Protein AF-A0A2S6TME6-F1 (afdb_monomer_lite)

Structure (mmCIF, N/CA/C/O backbone):
data_AF-A0A2S6TME6-F1
#
_entry.id   AF-A0A2S6TME6-F1
#
loop_
_atom_site.group_PDB
_atom_site.id
_atom_site.type_symbol
_atom_site.label_atom_id
_atom_site.label_alt_id
_atom_site.label_comp_id
_atom_site.label_asym_id
_atom_site.label_entity_id
_atom_site.label_seq_id
_atom_site.pdbx_PDB_ins_code
_atom_site.Cartn_x
_atom_site.Cartn_y
_atom_site.Cartn_z
_atom_site.occupancy
_atom_site.B_iso_or_equiv
_atom_site.auth_seq_id
_atom_site.auth_comp_id
_atom_site.auth_asym_id
_atom_site.auth_atom_id
_atom_site.pdbx_PDB_model_num
ATOM 1 N N . ARG A 1 1 ? 12.414 -5.378 1.119 1.00 63.03 1 ARG A N 1
ATOM 2 C CA . ARG A 1 1 ? 11.181 -4.908 1.813 1.00 63.03 1 ARG A CA 1
ATOM 3 C C . ARG A 1 1 ? 11.259 -4.884 3.344 1.00 63.03 1 ARG A C 1
ATOM 5 O O . ARG A 1 1 ? 10.729 -3.948 3.922 1.00 63.03 1 ARG A O 1
ATOM 12 N N . ARG A 1 2 ? 11.903 -5.856 4.016 1.00 73.50 2 ARG A N 1
ATOM 13 C CA . ARG A 1 2 ? 11.937 -5.958 5.499 1.00 73.50 2 ARG A CA 1
ATOM 14 C C . ARG A 1 2 ? 12.411 -4.693 6.234 1.00 73.50 2 ARG A C 1
ATOM 16 O O . ARG A 1 2 ? 11.950 -4.432 7.332 1.00 73.50 2 ARG A O 1
ATOM 23 N N . PHE A 1 3 ? 13.279 -3.907 5.602 1.00 81.25 3 PHE A N 1
ATOM 24 C CA . PHE A 1 3 ? 13.822 -2.664 6.160 1.00 81.25 3 PHE A CA 1
ATOM 25 C C . PHE A 1 3 ? 13.032 -1.397 5.787 1.00 81.25 3 PHE A C 1
ATOM 27 O O . PHE A 1 3 ? 13.463 -0.300 6.110 1.00 81.25 3 PHE A O 1
ATOM 34 N N . GLY A 1 4 ? 11.900 -1.515 5.081 1.00 82.31 4 GLY A N 1
ATOM 35 C CA . GLY A 1 4 ? 11.078 -0.357 4.703 1.00 82.31 4 GLY A CA 1
ATOM 36 C C . GLY A 1 4 ? 11.576 0.439 3.491 1.00 82.31 4 GLY A C 1
ATOM 37 O O . GLY A 1 4 ? 11.019 1.488 3.196 1.00 82.31 4 GLY A O 1
ATOM 38 N N . PHE A 1 5 ? 12.586 -0.051 2.763 1.00 85.31 5 PHE A N 1
ATOM 39 C CA . PHE A 1 5 ? 13.029 0.593 1.523 1.00 85.31 5 PHE A CA 1
ATOM 40 C C . PHE A 1 5 ? 11.930 0.612 0.461 1.00 85.31 5 PHE A C 1
ATOM 42 O O . PHE A 1 5 ? 11.265 -0.398 0.215 1.00 85.31 5 PHE A O 1
ATOM 49 N N . GLU A 1 6 ? 11.793 1.757 -0.203 1.00 83.88 6 GLU A N 1
ATOM 50 C CA . GLU A 1 6 ? 10.809 1.958 -1.263 1.00 83.88 6 GLU A CA 1
ATOM 51 C C . GLU A 1 6 ? 11.355 1.685 -2.665 1.00 83.88 6 GLU A C 1
ATOM 53 O O . GLU A 1 6 ? 10.576 1.444 -3.582 1.00 83.88 6 GLU A O 1
ATOM 58 N N . GLY A 1 7 ? 12.672 1.660 -2.830 1.00 85.88 7 GLY A N 1
ATOM 59 C CA . GLY A 1 7 ? 13.338 1.404 -4.098 1.00 85.88 7 GLY A CA 1
ATOM 60 C C . 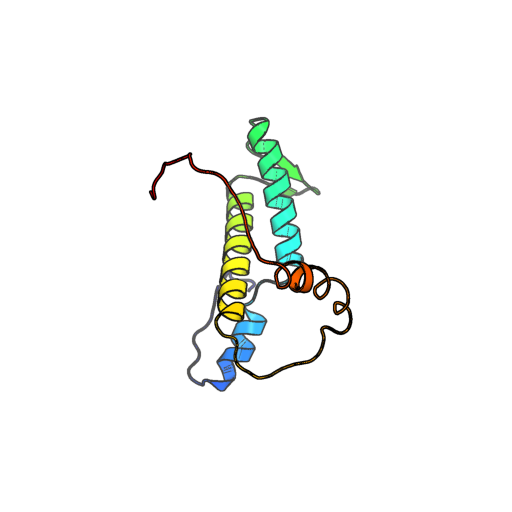GLY A 1 7 ? 14.821 1.132 -3.885 1.00 85.88 7 GLY A C 1
ATOM 61 O O . GLY A 1 7 ? 15.310 1.137 -2.754 1.00 85.88 7 GLY A O 1
ATOM 62 N N . ALA A 1 8 ? 15.523 0.879 -4.979 1.00 86.94 8 ALA A N 1
ATOM 63 C CA . ALA A 1 8 ? 16.973 0.751 -5.013 1.00 86.94 8 ALA A CA 1
ATOM 64 C C . ALA A 1 8 ? 17.510 1.470 -6.258 1.00 86.94 8 ALA A C 1
ATOM 66 O O . ALA A 1 8 ? 16.780 1.687 -7.225 1.00 86.94 8 ALA A O 1
ATOM 67 N N . SER A 1 9 ? 18.775 1.882 -6.213 1.00 88.00 9 SER A N 1
ATOM 68 C CA . SER A 1 9 ? 19.459 2.442 -7.376 1.00 88.00 9 SER A CA 1
ATOM 69 C C . SER A 1 9 ? 19.926 1.321 -8.303 1.00 88.00 9 SER A C 1
ATOM 71 O O . SER A 1 9 ? 20.325 0.243 -7.862 1.00 88.00 9 SER A O 1
ATOM 73 N N . CYS A 1 10 ? 19.882 1.577 -9.606 1.00 87.69 10 CYS A N 1
ATOM 74 C CA . CYS A 1 10 ? 20.313 0.640 -10.636 1.00 87.69 10 CYS A CA 1
ATOM 75 C C . CYS A 1 10 ? 21.154 1.376 -11.682 1.00 87.69 10 CYS A C 1
ATOM 77 O O . CYS A 1 10 ? 20.776 2.451 -12.142 1.00 87.69 10 CYS A O 1
ATOM 79 N N . ILE A 1 11 ? 22.302 0.794 -12.036 1.00 89.88 11 ILE A N 1
ATOM 80 C CA . ILE A 1 11 ? 23.245 1.358 -13.019 1.00 89.88 11 ILE A CA 1
ATOM 81 C C . ILE A 1 11 ? 22.910 0.860 -14.430 1.00 89.88 11 ILE A C 1
ATOM 83 O O . ILE A 1 11 ? 23.058 1.595 -15.401 1.00 89.88 11 ILE A O 1
ATOM 87 N N . HIS A 1 12 ? 22.441 -0.387 -14.542 1.00 89.69 12 HIS A N 1
ATOM 88 C CA . HIS A 1 12 ? 22.151 -1.023 -15.822 1.00 89.69 12 HIS A CA 1
ATOM 89 C C . HIS A 1 12 ? 20.634 -1.130 -16.067 1.00 89.69 12 HIS A C 1
ATOM 91 O O . HIS A 1 12 ? 19.909 -1.590 -15.176 1.00 89.69 12 HIS A O 1
ATOM 97 N N . PRO A 1 13 ? 20.138 -0.768 -17.267 1.00 88.88 13 PRO A N 1
ATOM 98 C CA . PRO A 1 13 ? 18.704 -0.735 -17.567 1.00 88.88 13 PRO A CA 1
ATOM 99 C C . PRO A 1 13 ? 18.021 -2.105 -17.479 1.00 88.88 13 PRO A C 1
ATOM 101 O O . PRO A 1 13 ? 16.839 -2.171 -17.158 1.00 88.88 13 PRO A O 1
ATOM 104 N N . SER A 1 14 ? 18.749 -3.210 -17.679 1.00 89.75 14 SER A N 1
ATOM 105 C CA . SER A 1 14 ? 18.174 -4.564 -17.565 1.00 89.75 14 SER A CA 1
ATOM 106 C C . SER A 1 14 ? 17.701 -4.930 -16.155 1.00 89.75 14 SER A C 1
ATOM 108 O O . SER A 1 14 ? 16.945 -5.882 -15.998 1.00 89.75 14 SER A O 1
ATOM 110 N N . VAL A 1 15 ? 18.150 -4.205 -15.126 1.00 90.44 15 VAL A N 1
ATOM 111 C CA . VAL A 1 15 ? 17.782 -4.471 -13.727 1.00 90.44 15 VAL A CA 1
ATOM 112 C C . VAL A 1 15 ? 16.475 -3.765 -13.356 1.00 90.44 15 VAL A C 1
ATOM 114 O O . VAL A 1 15 ? 15.805 -4.174 -12.412 1.00 90.44 15 VAL A O 1
ATOM 117 N N . VAL A 1 16 ? 16.069 -2.740 -14.114 1.00 89.38 16 VAL A N 1
ATOM 118 C CA . VAL A 1 16 ? 14.875 -1.928 -13.831 1.00 89.38 16 VAL A CA 1
ATOM 119 C C . VAL A 1 16 ? 13.586 -2.766 -13.767 1.00 89.38 16 VAL A C 1
ATOM 121 O O . VAL A 1 16 ? 12.844 -2.591 -12.798 1.00 89.38 16 VAL A O 1
ATOM 124 N N . PRO A 1 17 ? 13.302 -3.696 -14.705 1.00 89.25 17 PRO A N 1
ATOM 125 C CA . PRO A 1 17 ? 12.079 -4.501 -14.650 1.00 89.25 17 PRO A CA 1
ATOM 126 C C . PRO A 1 17 ? 12.022 -5.391 -13.405 1.00 89.25 17 PRO A C 1
ATOM 128 O O . PRO A 1 17 ? 11.025 -5.376 -12.688 1.00 89.25 17 PRO A O 1
ATOM 131 N N . LEU A 1 18 ? 13.131 -6.072 -13.093 1.00 88.88 18 LEU A N 1
ATOM 132 C CA . LEU A 1 18 ? 13.257 -6.934 -11.912 1.00 88.88 18 LEU A CA 1
ATOM 133 C C . LEU A 1 18 ? 13.050 -6.143 -10.616 1.00 88.88 18 LEU A C 1
ATOM 135 O O . LEU A 1 18 ? 12.380 -6.595 -9.689 1.00 88.88 18 LEU A O 1
ATOM 139 N N . LEU A 1 19 ? 13.606 -4.931 -10.555 1.00 89.12 19 LEU A N 1
ATOM 140 C CA . LEU A 1 19 ? 13.472 -4.062 -9.394 1.00 89.12 19 LEU A CA 1
ATOM 141 C C . LEU A 1 19 ? 12.031 -3.579 -9.204 1.00 89.12 19 LEU A C 1
ATOM 143 O O . LEU A 1 19 ? 11.539 -3.535 -8.078 1.00 89.12 19 LEU A O 1
ATOM 147 N N . ASN A 1 20 ? 11.356 -3.211 -10.294 1.00 89.44 20 ASN A N 1
ATOM 148 C CA . ASN A 1 20 ? 9.971 -2.750 -10.257 1.00 89.44 20 ASN A CA 1
ATOM 149 C C . ASN A 1 20 ? 9.022 -3.867 -9.822 1.00 89.44 20 ASN A C 1
ATOM 151 O O . ASN A 1 20 ? 8.123 -3.617 -9.020 1.00 89.44 20 ASN A O 1
ATOM 155 N N . GLU A 1 21 ? 9.241 -5.089 -10.299 1.00 87.69 21 GLU A N 1
ATOM 156 C CA . GLU A 1 21 ? 8.458 -6.262 -9.916 1.00 87.69 21 GLU A CA 1
ATOM 157 C C . GLU A 1 21 ? 8.619 -6.556 -8.414 1.00 87.69 21 GLU A C 1
ATOM 159 O O . GLU A 1 21 ? 7.641 -6.581 -7.660 1.00 87.69 21 GLU A O 1
ATOM 164 N N . GLU A 1 22 ? 9.864 -6.610 -7.931 1.00 87.75 22 GLU A N 1
ATOM 165 C CA . GLU A 1 22 ? 10.167 -6.938 -6.535 1.00 87.75 22 GLU A CA 1
ATOM 166 C C . GLU A 1 22 ? 9.901 -5.784 -5.549 1.00 87.75 22 GLU A C 1
ATOM 168 O O . GLU A 1 22 ? 9.742 -6.018 -4.348 1.00 87.75 22 GLU A O 1
ATOM 173 N N . MET A 1 23 ? 9.781 -4.533 -6.004 1.00 86.75 23 MET A N 1
ATOM 174 C CA . MET A 1 23 ? 9.415 -3.381 -5.158 1.00 86.75 23 MET A CA 1
ATOM 175 C C . MET A 1 23 ? 7.931 -2.989 -5.248 1.00 86.75 23 MET A C 1
ATOM 177 O O . MET A 1 23 ? 7.479 -2.124 -4.488 1.00 86.75 23 MET A O 1
ATOM 181 N N . SER A 1 24 ? 7.146 -3.620 -6.125 1.00 88.00 24 SER A N 1
ATOM 182 C CA . SER A 1 24 ? 5.713 -3.337 -6.269 1.00 88.00 24 SER A CA 1
ATOM 183 C C . SER A 1 24 ? 4.877 -3.963 -5.143 1.00 88.00 24 SER A C 1
ATOM 185 O O . SER A 1 24 ? 5.035 -5.147 -4.854 1.00 88.00 24 SER A O 1
ATOM 187 N N . PRO A 1 25 ? 3.953 -3.232 -4.487 1.00 87.62 25 PRO A N 1
ATOM 188 C CA . PRO A 1 25 ? 3.140 -3.776 -3.394 1.00 87.62 25 PRO A CA 1
ATOM 189 C C . PRO A 1 25 ? 2.459 -5.098 -3.774 1.00 87.62 25 PRO A C 1
ATOM 191 O O . PRO A 1 25 ? 1.887 -5.199 -4.857 1.00 87.62 25 PRO A O 1
ATOM 194 N N . SER A 1 26 ? 2.519 -6.101 -2.888 1.00 87.88 26 SER A N 1
ATOM 195 C CA . SER A 1 26 ? 1.862 -7.389 -3.139 1.00 87.88 26 SER A CA 1
ATOM 196 C C . SER A 1 26 ? 0.336 -7.234 -3.083 1.00 87.88 26 SER A C 1
ATOM 198 O O . SER A 1 26 ? -0.161 -6.428 -2.289 1.00 87.88 26 SER A O 1
ATOM 200 N N . PRO A 1 27 ? -0.426 -8.006 -3.877 1.00 87.88 27 PRO A N 1
ATOM 201 C CA . PRO A 1 27 ? -1.887 -7.907 -3.909 1.00 87.88 27 PRO A CA 1
ATOM 202 C C . PRO A 1 27 ? -2.522 -8.191 -2.539 1.00 87.88 27 PRO A C 1
ATOM 204 O O . PRO A 1 27 ? -3.424 -7.474 -2.112 1.00 87.88 27 PRO A O 1
ATOM 207 N N . GLU A 1 28 ? -1.987 -9.161 -1.797 1.00 88.81 28 GLU A N 1
ATOM 208 C CA . GLU A 1 28 ? -2.434 -9.476 -0.434 1.00 88.81 28 GLU A CA 1
ATOM 209 C C . GLU A 1 28 ? -2.228 -8.300 0.532 1.00 88.81 28 GLU A C 1
ATOM 211 O O . GLU A 1 28 ? -3.109 -7.968 1.328 1.00 88.81 28 GLU A O 1
ATOM 216 N N . GLY A 1 29 ? -1.080 -7.620 0.433 1.00 88.81 29 GLY A N 1
ATOM 217 C CA . GLY A 1 29 ? -0.774 -6.449 1.254 1.00 88.81 29 GLY A CA 1
ATOM 218 C C . GLY A 1 29 ? -1.710 -5.275 0.967 1.00 88.81 29 GLY A C 1
ATOM 219 O O . GLY A 1 29 ? -2.108 -4.569 1.892 1.00 88.81 29 GLY A O 1
ATOM 220 N N . VAL A 1 30 ? -2.105 -5.095 -0.297 1.00 92.12 30 VAL A N 1
ATOM 221 C CA . VAL A 1 30 ? -3.081 -4.080 -0.722 1.00 92.12 30 VAL A CA 1
ATOM 222 C C . VAL A 1 30 ? -4.474 -4.405 -0.183 1.00 92.12 30 VAL A C 1
ATOM 224 O O . VAL A 1 30 ? -5.111 -3.528 0.397 1.00 92.12 30 VAL A O 1
ATOM 227 N N . SER A 1 31 ? -4.921 -5.660 -0.292 1.00 92.12 31 SER A N 1
ATOM 228 C CA . SER A 1 31 ? -6.219 -6.096 0.244 1.00 92.12 31 SER A CA 1
ATOM 229 C C . SER A 1 31 ? -6.306 -5.879 1.755 1.00 92.12 31 SER A C 1
ATOM 231 O O . SER A 1 31 ? -7.274 -5.307 2.258 1.00 92.12 31 SER A O 1
ATOM 233 N N . ARG A 1 32 ? -5.260 -6.274 2.492 1.00 90.25 32 ARG A N 1
ATOM 234 C CA . ARG A 1 32 ? -5.186 -6.064 3.941 1.00 90.25 32 ARG A CA 1
ATOM 235 C C . ARG A 1 32 ? -5.169 -4.579 4.304 1.00 90.25 32 ARG A C 1
ATOM 237 O O . ARG A 1 32 ? -5.843 -4.176 5.247 1.00 90.25 32 ARG A O 1
ATOM 244 N N . ALA A 1 33 ? -4.420 -3.760 3.564 1.00 91.31 33 ALA A N 1
ATOM 245 C CA . ALA A 1 33 ? -4.401 -2.315 3.774 1.00 91.31 33 ALA A CA 1
ATOM 246 C C . ALA A 1 33 ? -5.785 -1.684 3.547 1.00 91.31 33 ALA A C 1
ATOM 248 O O . ALA A 1 33 ? -6.170 -0.811 4.320 1.00 91.31 33 ALA A O 1
ATOM 249 N N . GLY A 1 34 ? -6.543 -2.156 2.552 1.00 92.06 34 GLY A N 1
ATOM 250 C CA . GLY A 1 34 ? -7.940 -1.765 2.333 1.00 92.06 34 GLY A CA 1
ATOM 251 C C . GLY A 1 34 ? -8.808 -2.035 3.560 1.00 92.06 34 GLY A C 1
ATOM 252 O O . GLY A 1 34 ? -9.377 -1.103 4.124 1.00 92.06 34 GLY A O 1
ATOM 253 N N . GLY A 1 35 ? -8.797 -3.276 4.057 1.00 91.31 35 GLY A N 1
ATOM 254 C CA . GLY A 1 35 ? -9.563 -3.656 5.249 1.00 91.31 35 GLY A CA 1
ATOM 255 C C . GLY A 1 35 ? -9.211 -2.834 6.495 1.00 91.31 35 GLY A C 1
ATOM 256 O O . GLY A 1 35 ? -10.103 -2.412 7.228 1.00 91.31 35 GLY A O 1
ATOM 257 N N . ILE A 1 36 ? -7.924 -2.532 6.706 1.00 91.00 36 ILE A N 1
ATOM 258 C CA . ILE A 1 36 ? -7.462 -1.675 7.813 1.00 91.00 36 ILE A CA 1
ATOM 259 C C . ILE A 1 36 ? -8.030 -0.257 7.692 1.00 91.00 36 ILE A C 1
ATOM 261 O O . ILE A 1 36 ? -8.480 0.312 8.686 1.00 91.00 36 ILE A O 1
ATOM 265 N N . VAL A 1 37 ? -7.996 0.333 6.493 1.00 91.94 37 VAL A N 1
ATOM 266 C CA . VAL A 1 37 ? -8.489 1.698 6.265 1.00 91.94 37 VAL A CA 1
ATOM 267 C C . VAL A 1 37 ? -9.998 1.781 6.456 1.00 91.94 37 VAL A C 1
ATOM 269 O O . VAL A 1 37 ? -10.465 2.740 7.071 1.00 91.94 37 VAL A O 1
ATOM 272 N N . ASP A 1 38 ? -10.737 0.777 5.995 1.00 91.75 38 ASP A N 1
ATOM 273 C CA . ASP A 1 38 ? -12.191 0.721 6.134 1.00 91.75 38 ASP A CA 1
ATOM 274 C C . ASP A 1 38 ? -12.610 0.527 7.594 1.00 91.75 38 ASP A C 1
ATOM 276 O O . ASP A 1 38 ? -13.470 1.254 8.097 1.00 91.75 38 ASP A O 1
ATOM 280 N N . ALA A 1 39 ? -11.968 -0.406 8.304 1.00 89.81 39 ALA A N 1
ATOM 281 C CA . ALA A 1 39 ? -12.226 -0.646 9.721 1.00 89.81 39 ALA A CA 1
ATOM 282 C C . ALA A 1 39 ? -11.912 0.597 10.565 1.00 89.81 39 ALA A C 1
ATOM 284 O O . ALA A 1 39 ? -12.738 1.040 11.363 1.00 89.81 39 ALA A O 1
ATOM 285 N N . TYR A 1 40 ? -10.753 1.217 10.330 1.00 89.88 40 TYR A N 1
ATOM 286 C CA . TYR A 1 40 ? -10.366 2.444 11.017 1.00 89.88 40 TYR A CA 1
ATOM 287 C C . TYR A 1 40 ? -11.279 3.628 10.662 1.00 89.88 40 TYR A C 1
ATOM 289 O O . TYR A 1 40 ? -11.566 4.473 11.506 1.00 89.88 40 TYR A O 1
ATOM 297 N N . GLY A 1 41 ? -11.762 3.699 9.418 1.00 88.50 41 GLY A N 1
ATOM 298 C CA . GLY A 1 41 ? -12.712 4.716 8.971 1.00 88.50 41 GLY A CA 1
ATOM 299 C C . GLY A 1 41 ? -14.030 4.670 9.743 1.00 88.50 41 GLY A C 1
ATOM 300 O O . GLY A 1 41 ? -14.501 5.718 10.182 1.00 88.50 41 GLY A O 1
ATOM 301 N N . LYS A 1 42 ? -14.578 3.468 9.964 1.00 89.06 42 LYS A N 1
ATOM 302 C CA . LYS A 1 42 ? -15.792 3.253 10.771 1.00 89.06 42 LYS A CA 1
ATOM 303 C C . LYS A 1 42 ? -15.573 3.651 12.230 1.00 89.06 42 LYS A C 1
ATOM 305 O O . LYS A 1 42 ? -16.313 4.469 12.761 1.00 89.06 42 LYS A O 1
ATOM 310 N N . ALA A 1 43 ? -14.485 3.183 12.835 1.00 86.31 43 ALA A N 1
ATOM 311 C CA . ALA A 1 43 ? -14.156 3.510 14.221 1.00 86.31 43 ALA A CA 1
ATOM 312 C C . ALA A 1 43 ? -13.946 5.010 14.464 1.00 86.31 43 ALA A C 1
ATOM 314 O O . ALA A 1 43 ? -14.379 5.559 15.476 1.00 86.31 43 ALA A O 1
ATOM 315 N N . LYS A 1 44 ? -13.333 5.704 13.498 1.00 87.88 44 LYS A N 1
ATOM 316 C CA . LYS A 1 44 ? -13.151 7.153 13.571 1.00 87.88 44 LYS A CA 1
ATOM 317 C C . LYS A 1 44 ? -14.487 7.906 13.574 1.00 87.88 44 LYS A C 1
ATOM 319 O O . LYS A 1 44 ? -14.574 8.945 14.222 1.00 87.88 44 LYS A O 1
ATOM 324 N N . GLN A 1 45 ? -15.510 7.411 12.871 1.00 87.69 45 GLN A N 1
ATOM 325 C CA . GLN A 1 45 ? -16.856 8.006 12.893 1.00 87.69 45 GLN A CA 1
ATOM 326 C C . GLN A 1 45 ? -17.536 7.837 14.255 1.00 87.69 45 GLN A C 1
ATOM 328 O O . GLN A 1 45 ? -18.265 8.723 14.686 1.00 87.69 45 GLN A O 1
ATOM 333 N N . GLU A 1 46 ? -17.238 6.745 14.955 1.00 86.62 46 GLU A N 1
ATOM 334 C CA . GLU A 1 46 ? -17.708 6.469 16.317 1.00 86.62 46 GLU A CA 1
ATOM 335 C C . GLU A 1 46 ? -16.903 7.226 17.394 1.00 86.62 46 GLU A C 1
ATOM 337 O O . GLU A 1 46 ? -17.201 7.129 18.581 1.00 86.62 46 GLU A O 1
ATOM 342 N N . GLY A 1 47 ? -15.884 8.001 16.997 1.00 84.12 47 GLY A N 1
ATOM 343 C CA . GLY A 1 47 ? -15.015 8.747 17.913 1.00 84.12 47 GLY A CA 1
ATOM 344 C C . GLY A 1 47 ? -13.940 7.894 18.596 1.00 84.12 47 GLY A C 1
ATOM 345 O O . GLY A 1 47 ? -13.293 8.356 19.534 1.00 84.12 47 GLY A O 1
ATOM 346 N N . ILE A 1 48 ? -13.719 6.664 18.126 1.00 81.62 48 ILE A N 1
ATOM 347 C CA . ILE A 1 48 ? -12.770 5.714 18.706 1.00 81.62 48 ILE A CA 1
ATOM 348 C C . ILE A 1 48 ? -11.426 5.835 17.973 1.00 81.62 48 ILE A C 1
ATOM 350 O O . ILE A 1 48 ? -11.321 5.601 16.770 1.00 81.62 48 ILE A O 1
ATOM 354 N N . GLY A 1 49 ? -10.378 6.227 18.704 1.00 76.62 49 GLY A N 1
ATOM 355 C CA . GLY A 1 49 ? -9.045 6.485 18.139 1.00 76.62 49 GLY A CA 1
ATOM 356 C C . GLY A 1 49 ? -8.182 5.241 17.887 1.00 76.62 49 GLY A C 1
ATOM 357 O O . GLY A 1 49 ? -7.224 5.326 17.114 1.00 76.62 49 GLY A O 1
ATOM 358 N N . ALA A 1 50 ? -8.523 4.115 18.518 1.00 80.38 50 ALA A N 1
ATOM 359 C CA . ALA A 1 50 ? -7.792 2.852 18.464 1.00 80.38 50 ALA A CA 1
ATOM 360 C C . ALA A 1 50 ? -8.771 1.672 18.505 1.00 80.38 50 ALA A C 1
ATOM 362 O O . ALA A 1 50 ? -9.642 1.627 19.373 1.00 80.38 50 ALA A O 1
ATOM 363 N N . ILE A 1 51 ? -8.629 0.716 17.585 1.00 86.06 51 ILE A N 1
ATOM 364 C CA . ILE A 1 51 ? -9.484 -0.481 17.523 1.00 86.06 51 ILE A CA 1
ATOM 365 C C . ILE A 1 51 ? -8.663 -1.759 17.477 1.00 86.06 51 ILE A C 1
ATOM 367 O O . ILE A 1 51 ? -7.605 -1.801 16.858 1.00 86.06 51 ILE A O 1
ATOM 371 N N . ALA A 1 52 ? -9.175 -2.821 18.091 1.00 84.62 52 ALA A N 1
ATOM 372 C CA . ALA A 1 52 ? -8.627 -4.159 17.927 1.00 84.62 52 ALA A CA 1
ATOM 373 C C . ALA A 1 52 ? -9.329 -4.853 16.752 1.00 84.62 52 ALA A C 1
ATOM 375 O O . ALA A 1 52 ? -10.532 -5.099 16.803 1.00 84.62 52 ALA A O 1
ATOM 376 N N . VAL A 1 53 ? -8.581 -5.174 15.699 1.00 79.69 53 VAL A N 1
ATOM 377 C CA . VAL A 1 53 ? -9.058 -5.948 14.544 1.00 79.69 53 VAL A CA 1
ATOM 378 C C . VAL A 1 53 ? -8.138 -7.148 14.382 1.00 79.69 53 VAL A C 1
ATOM 380 O O . VAL A 1 53 ? -6.919 -6.990 14.332 1.00 79.69 53 VAL A O 1
ATOM 383 N N . ASP A 1 54 ? -8.711 -8.350 14.349 1.00 75.06 54 ASP A N 1
ATOM 384 C CA . ASP A 1 54 ? -7.976 -9.617 14.212 1.00 75.06 54 ASP A CA 1
ATOM 385 C C . ASP A 1 54 ? -6.846 -9.793 15.246 1.00 75.06 54 ASP A C 1
ATOM 387 O O . ASP A 1 54 ? -5.754 -10.271 14.942 1.00 75.06 54 ASP A O 1
ATOM 391 N N . GLY A 1 55 ? -7.086 -9.342 16.482 1.00 81.62 55 GLY A N 1
ATOM 392 C CA . GLY A 1 55 ? -6.099 -9.390 17.566 1.00 81.62 55 GLY A CA 1
ATOM 393 C C . GLY A 1 55 ? -4.946 -8.385 17.431 1.00 81.62 55 GLY A C 1
ATOM 394 O O . GLY A 1 55 ? -4.034 -8.401 18.254 1.00 81.62 55 GLY A O 1
ATOM 395 N N . MET A 1 56 ? -4.977 -7.493 16.435 1.00 81.00 56 MET A N 1
ATOM 396 C CA . MET A 1 56 ? -4.018 -6.400 16.276 1.00 81.00 56 MET A CA 1
ATOM 397 C C . MET A 1 56 ? -4.654 -5.048 16.579 1.00 81.00 56 MET A C 1
ATOM 399 O O . MET A 1 56 ? -5.761 -4.744 16.139 1.00 81.00 56 MET A O 1
ATOM 403 N N . MET A 1 57 ? -3.911 -4.208 17.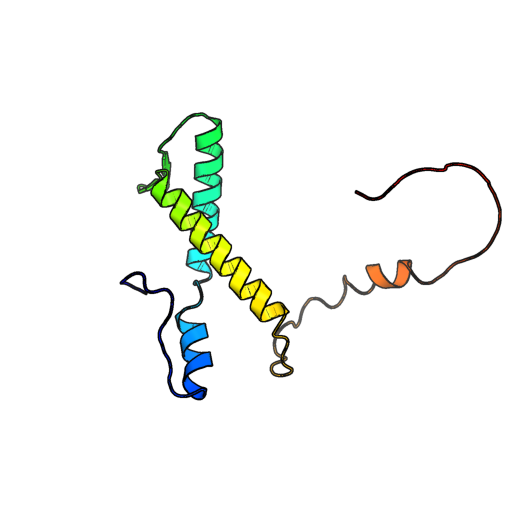296 1.00 86.81 57 MET A N 1
ATOM 404 C CA . MET A 1 57 ? -4.319 -2.837 17.577 1.00 86.81 57 MET A CA 1
ATOM 405 C C . MET A 1 57 ? -4.032 -1.946 16.365 1.00 86.81 57 MET A C 1
ATOM 407 O O . MET A 1 57 ? -2.895 -1.843 15.894 1.00 86.81 57 MET A O 1
ATOM 411 N N . ILE A 1 58 ? -5.082 -1.327 15.840 1.00 88.81 58 ILE A N 1
ATOM 412 C CA . ILE A 1 58 ? -5.027 -0.360 14.754 1.00 88.81 58 ILE A CA 1
ATOM 413 C C . ILE A 1 58 ? -5.208 1.027 15.355 1.00 88.81 58 ILE A C 1
ATOM 415 O O . ILE A 1 58 ? -6.320 1.444 15.679 1.00 88.81 58 ILE A O 1
ATOM 419 N N . ASP A 1 59 ? -4.096 1.748 15.418 1.00 89.38 59 ASP A N 1
ATOM 420 C CA . ASP A 1 59 ? -4.057 3.160 15.776 1.00 89.38 59 ASP A CA 1
ATOM 421 C C . ASP A 1 59 ? -3.932 4.042 14.525 1.00 89.38 59 ASP A C 1
ATOM 423 O O . ASP A 1 59 ? -3.701 3.565 13.405 1.00 89.38 59 ASP A O 1
ATOM 427 N N . VAL A 1 60 ? -3.969 5.360 14.738 1.00 89.00 60 VAL A N 1
ATOM 428 C CA . VAL A 1 60 ? -3.678 6.391 13.726 1.00 89.00 60 VAL A CA 1
ATOM 429 C C . VAL A 1 60 ? -2.449 6.045 12.852 1.00 89.00 60 VAL A C 1
ATOM 431 O O . VAL A 1 60 ? -2.612 5.972 11.631 1.00 89.00 60 VAL A O 1
ATOM 434 N N . PRO A 1 61 ? -1.242 5.749 13.393 1.00 90.12 61 PRO A N 1
ATOM 435 C CA . PRO A 1 61 ? -0.058 5.472 12.569 1.00 90.12 61 PRO A CA 1
ATOM 436 C C . PRO A 1 61 ? -0.150 4.175 11.753 1.00 90.12 61 PRO A C 1
ATOM 438 O O . PRO A 1 61 ? 0.524 4.021 10.732 1.00 90.12 61 PRO A O 1
ATOM 441 N N . VAL A 1 62 ? -0.946 3.195 12.187 1.00 90.19 62 VAL A N 1
ATOM 442 C CA . VAL A 1 62 ? -1.174 1.964 11.414 1.00 90.19 62 VAL A CA 1
ATOM 443 C C . VAL A 1 62 ? -2.081 2.275 10.227 1.00 90.19 62 VAL A C 1
ATOM 445 O O . VAL A 1 62 ? -1.761 1.913 9.092 1.00 90.19 62 VAL A O 1
ATOM 448 N N . ALA A 1 63 ? -3.162 3.016 10.468 1.00 90.38 63 ALA A N 1
ATOM 449 C CA . ALA A 1 63 ? -4.085 3.441 9.428 1.00 90.38 63 ALA A CA 1
ATOM 450 C C . ALA A 1 63 ? -3.415 4.364 8.394 1.00 90.38 63 ALA A C 1
ATOM 452 O O . ALA A 1 63 ? -3.658 4.230 7.195 1.00 90.38 63 ALA A O 1
ATOM 453 N N . GLU A 1 64 ? -2.540 5.275 8.820 1.00 92.69 64 GLU A N 1
ATOM 454 C CA . GLU A 1 64 ? -1.784 6.144 7.910 1.00 92.69 64 GLU A CA 1
ATOM 455 C C . GLU A 1 64 ? -0.812 5.366 7.021 1.00 92.69 64 GLU A C 1
ATOM 457 O O . GLU A 1 64 ? -0.770 5.605 5.812 1.00 92.69 64 GLU A O 1
ATOM 462 N N . ARG A 1 65 ? -0.095 4.378 7.574 1.00 91.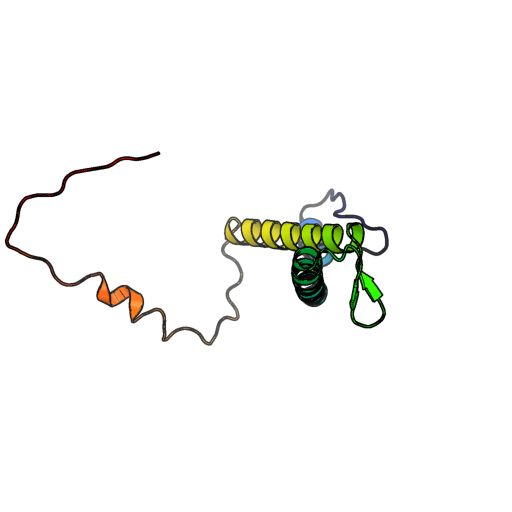50 65 ARG A N 1
ATOM 463 C CA . ARG A 1 65 ? 0.768 3.485 6.784 1.00 91.50 65 ARG A CA 1
ATOM 464 C C . ARG A 1 65 ? -0.027 2.687 5.752 1.00 91.50 65 ARG A C 1
ATOM 466 O O . ARG A 1 65 ? 0.400 2.586 4.603 1.00 91.50 65 ARG A O 1
ATOM 473 N N . ALA A 1 66 ? -1.199 2.172 6.127 1.00 92.25 66 ALA A N 1
ATOM 474 C CA . ALA A 1 66 ? -2.087 1.476 5.199 1.00 92.25 66 ALA A CA 1
ATOM 475 C C . ALA A 1 66 ? -2.561 2.402 4.062 1.00 92.25 66 ALA A C 1
ATOM 477 O O . ALA A 1 66 ? -2.478 2.036 2.889 1.00 92.25 66 ALA A O 1
ATOM 478 N N . LYS A 1 67 ? -2.951 3.646 4.375 1.00 93.44 67 LYS A N 1
ATOM 479 C CA . LYS A 1 67 ? -3.303 4.660 3.363 1.00 93.44 67 LYS A CA 1
ATOM 480 C C . LYS A 1 67 ? -2.136 4.988 2.435 1.00 93.44 67 LYS A C 1
ATOM 482 O O . LYS A 1 67 ? -2.342 5.112 1.229 1.00 93.44 67 LYS A O 1
ATOM 487 N N . ALA A 1 68 ? -0.924 5.133 2.969 1.00 92.88 68 ALA A N 1
ATOM 488 C CA . ALA A 1 68 ? 0.271 5.399 2.170 1.00 92.88 68 ALA A CA 1
ATOM 489 C C . ALA A 1 68 ? 0.552 4.259 1.177 1.00 92.88 68 ALA A C 1
ATOM 491 O O . ALA A 1 68 ? 0.810 4.519 0.001 1.00 92.88 68 ALA A O 1
ATOM 492 N N . LEU A 1 69 ? 0.407 3.003 1.616 1.00 92.62 69 LEU A N 1
ATOM 493 C CA . LEU A 1 69 ? 0.543 1.826 0.757 1.00 92.62 69 LEU A CA 1
ATOM 494 C C . LEU A 1 69 ? -0.481 1.840 -0.386 1.00 92.62 69 LEU A C 1
ATOM 496 O O . LEU A 1 69 ? -0.095 1.680 -1.545 1.00 92.62 69 LEU A O 1
ATOM 500 N N . LEU A 1 70 ? -1.762 2.087 -0.088 1.00 93.44 70 LEU A N 1
ATOM 501 C CA . LEU A 1 70 ? -2.820 2.159 -1.105 1.00 93.44 70 LEU A CA 1
ATOM 502 C C . LEU A 1 70 ? -2.567 3.281 -2.122 1.00 93.44 70 LEU A C 1
ATOM 504 O O . LEU A 1 70 ? -2.683 3.060 -3.327 1.00 93.44 70 LEU A O 1
ATOM 508 N N . ARG A 1 71 ? -2.158 4.468 -1.655 1.00 93.81 71 ARG A N 1
ATOM 509 C CA . ARG A 1 71 ? -1.791 5.595 -2.532 1.00 93.81 71 ARG A CA 1
ATOM 510 C C . ARG A 1 71 ? -0.639 5.233 -3.461 1.00 93.81 71 ARG A C 1
ATOM 512 O O . ARG A 1 71 ? -0.707 5.509 -4.656 1.00 93.81 71 ARG A O 1
ATOM 519 N N . ARG A 1 72 ? 0.402 4.592 -2.929 1.00 90.94 72 ARG A N 1
ATOM 520 C CA . ARG A 1 72 ? 1.547 4.139 -3.721 1.00 90.94 72 ARG A CA 1
ATOM 521 C C . ARG A 1 72 ? 1.133 3.104 -4.764 1.00 90.94 72 ARG A C 1
ATOM 523 O O . ARG A 1 72 ? 1.548 3.213 -5.914 1.00 90.94 72 ARG A O 1
ATOM 530 N N . HIS A 1 73 ? 0.307 2.131 -4.387 1.00 93.00 73 HIS A N 1
ATOM 531 C CA . HIS A 1 73 ? -0.209 1.132 -5.319 1.00 93.00 73 HIS A CA 1
ATOM 532 C C . HIS A 1 73 ? -0.996 1.783 -6.468 1.00 93.00 73 HIS A C 1
ATOM 534 O O . HIS A 1 73 ? -0.743 1.483 -7.633 1.00 93.00 73 HIS A O 1
ATOM 540 N N . ALA A 1 74 ? -1.874 2.741 -6.156 1.00 92.75 74 ALA A N 1
ATOM 541 C CA . ALA A 1 74 ? -2.615 3.500 -7.160 1.00 92.75 74 ALA A CA 1
ATOM 542 C C . ALA A 1 74 ? -1.692 4.315 -8.085 1.00 92.75 74 ALA A C 1
ATOM 544 O O . ALA A 1 74 ? -1.902 4.342 -9.295 1.00 92.75 74 ALA A O 1
ATOM 545 N N . ALA A 1 75 ? -0.642 4.940 -7.541 1.00 91.38 75 ALA A N 1
ATOM 546 C CA . ALA A 1 75 ? 0.328 5.702 -8.327 1.00 91.38 75 ALA A CA 1
ATOM 547 C C . ALA A 1 75 ? 1.119 4.820 -9.307 1.00 91.38 75 ALA A C 1
ATOM 549 O O . ALA A 1 75 ? 1.325 5.224 -10.451 1.00 91.38 75 ALA A O 1
ATOM 550 N N . ILE A 1 76 ? 1.524 3.616 -8.884 1.00 90.25 76 ILE A N 1
ATOM 551 C CA . ILE A 1 76 ? 2.183 2.630 -9.756 1.00 90.25 76 ILE A CA 1
ATOM 552 C C . ILE A 1 76 ? 1.231 2.223 -10.883 1.00 9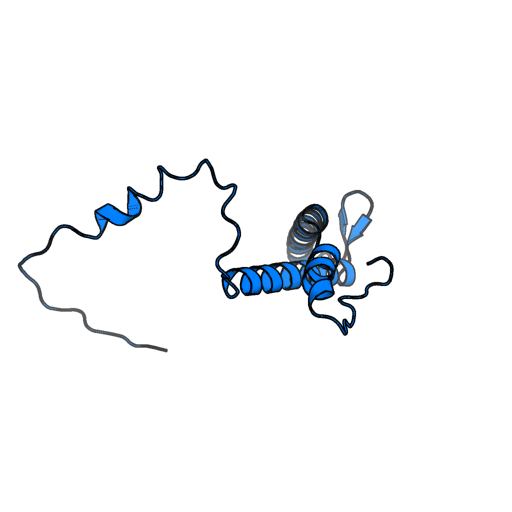0.25 76 ILE A C 1
ATOM 554 O O . ILE A 1 76 ? 1.580 2.367 -12.048 1.00 90.25 76 ILE A O 1
ATOM 558 N N . ARG A 1 77 ? -0.016 1.859 -10.557 1.00 90.12 77 ARG A N 1
ATOM 559 C CA . ARG A 1 77 ? -1.031 1.476 -11.555 1.00 90.12 77 ARG A CA 1
ATOM 560 C C . ARG A 1 77 ? -1.331 2.589 -12.559 1.00 90.12 77 ARG A C 1
ATOM 562 O O . ARG A 1 77 ? -1.469 2.326 -13.749 1.00 90.12 77 ARG A O 1
ATOM 569 N N . ALA A 1 78 ? -1.400 3.836 -12.097 1.00 90.81 78 ALA A N 1
ATOM 570 C CA . ALA A 1 78 ? -1.580 4.994 -12.966 1.00 90.81 78 ALA A CA 1
ATOM 571 C C . ALA A 1 78 ? -0.364 5.245 -13.871 1.00 90.81 78 ALA A C 1
ATOM 573 O O . ALA A 1 78 ? -0.527 5.757 -14.979 1.00 90.81 78 ALA A O 1
ATOM 574 N N . ARG A 1 79 ? 0.850 4.905 -13.415 1.00 87.56 79 ARG A N 1
ATOM 575 C CA . ARG A 1 79 ? 2.051 4.918 -14.253 1.00 87.56 79 ARG A CA 1
ATOM 576 C C . ARG A 1 79 ? 1.990 3.813 -15.291 1.00 87.56 79 ARG A C 1
ATOM 578 O O . ARG A 1 79 ? 2.125 4.131 -16.460 1.00 87.56 79 ARG A O 1
ATOM 585 N N . ASP A 1 80 ? 1.712 2.578 -14.897 1.00 86.44 80 ASP A N 1
ATOM 586 C CA . ASP A 1 80 ? 1.624 1.436 -15.815 1.00 86.44 80 ASP A CA 1
ATOM 587 C C . ASP A 1 80 ? 0.593 1.686 -16.928 1.00 86.44 80 ASP A C 1
ATOM 589 O O . ASP A 1 80 ? 0.858 1.412 -18.093 1.00 86.44 80 ASP A O 1
ATOM 593 N N . ALA A 1 81 ? -0.543 2.311 -16.597 1.00 81.88 81 ALA A N 1
ATOM 594 C CA . ALA A 1 81 ? -1.564 2.692 -17.574 1.00 81.88 81 ALA A CA 1
ATOM 595 C C . ALA A 1 81 ? -1.105 3.777 -18.571 1.00 81.88 81 ALA A C 1
ATOM 597 O O . ALA A 1 81 ? -1.604 3.831 -19.693 1.00 81.88 81 ALA A O 1
ATOM 598 N N . LYS A 1 82 ? -0.180 4.660 -18.172 1.00 73.69 82 LYS A N 1
ATOM 599 C CA . LYS A 1 82 ? 0.401 5.705 -19.037 1.00 73.69 82 LYS A CA 1
ATOM 600 C C . LYS A 1 82 ? 1.592 5.195 -19.841 1.00 73.69 82 LYS A C 1
ATOM 602 O O . LYS A 1 82 ? 1.790 5.633 -20.967 1.00 73.69 82 LYS A O 1
ATOM 607 N N . SER A 1 83 ? 2.362 4.278 -19.267 1.00 62.69 83 SER A N 1
ATOM 608 C CA . SER A 1 83 ? 3.529 3.633 -19.865 1.00 62.69 83 SER A CA 1
ATOM 609 C C . SER A 1 83 ? 3.140 2.522 -20.838 1.00 62.69 83 SER A C 1
ATOM 611 O O . SER A 1 83 ? 3.921 1.590 -20.965 1.00 62.69 83 SER A O 1
ATOM 613 N N . GLY A 1 84 ? 1.946 2.580 -21.449 1.00 52.56 84 GLY A N 1
ATOM 614 C CA . GLY A 1 84 ? 1.407 1.589 -22.381 1.00 52.56 84 GLY A CA 1
ATOM 615 C C . GLY A 1 84 ? 2.334 1.367 -23.572 1.00 52.56 84 GLY A C 1
ATOM 616 O O . GLY A 1 84 ? 2.105 1.882 -24.661 1.00 52.56 84 GLY A O 1
ATOM 617 N N . ASP A 1 85 ? 3.388 0.608 -23.312 1.00 42.69 85 ASP A N 1
ATOM 618 C CA . ASP A 1 85 ? 4.357 0.087 -24.236 1.00 42.69 85 ASP A CA 1
ATOM 619 C C . ASP A 1 85 ? 3.842 -1.271 -24.709 1.00 42.69 85 ASP A C 1
ATOM 621 O O . ASP A 1 85 ? 3.398 -2.143 -23.957 1.00 42.69 85 ASP A O 1
ATOM 625 N N . SER A 1 86 ? 3.848 -1.371 -26.020 1.00 41.66 86 SER A N 1
ATOM 626 C CA . SER A 1 86 ? 3.349 -2.388 -26.924 1.00 41.66 86 SER A CA 1
ATOM 627 C C . SER A 1 86 ? 4.020 -3.764 -26.793 1.00 41.66 86 SER A C 1
ATOM 629 O O . SER A 1 86 ? 4.500 -4.304 -27.783 1.00 41.66 86 SER A O 1
ATOM 631 N N . SER A 1 87 ? 4.079 -4.376 -25.608 1.00 40.59 87 SER A N 1
ATOM 632 C CA . SER A 1 87 ? 4.608 -5.746 -25.492 1.00 40.59 87 SER A CA 1
ATOM 633 C C . SER A 1 87 ? 4.165 -6.500 -24.234 1.00 40.59 87 SER A C 1
ATOM 635 O O . SER A 1 87 ? 4.924 -6.672 -23.290 1.00 40.59 87 SER A O 1
ATOM 637 N N . SER A 1 88 ? 2.925 -7.002 -24.236 1.00 37.72 88 SER A N 1
ATOM 638 C CA . SER A 1 88 ? 2.572 -8.379 -23.812 1.00 37.72 88 SER A CA 1
ATOM 639 C C . SER A 1 88 ? 1.055 -8.541 -23.670 1.00 37.72 88 SER A C 1
ATOM 641 O O . SER A 1 88 ? 0.448 -8.442 -22.608 1.00 37.72 88 SER A O 1
ATOM 643 N N . SER A 1 89 ? 0.422 -8.841 -24.799 1.00 35.59 89 SER A N 1
ATOM 644 C CA . SER A 1 89 ? -0.871 -9.511 -24.860 1.00 35.59 89 SER A CA 1
ATOM 645 C C . SER A 1 89 ? -0.730 -10.968 -24.406 1.00 35.59 89 SER A C 1
ATOM 647 O O . SER A 1 89 ? -0.141 -11.768 -25.131 1.00 35.59 89 SER A O 1
ATOM 649 N N . S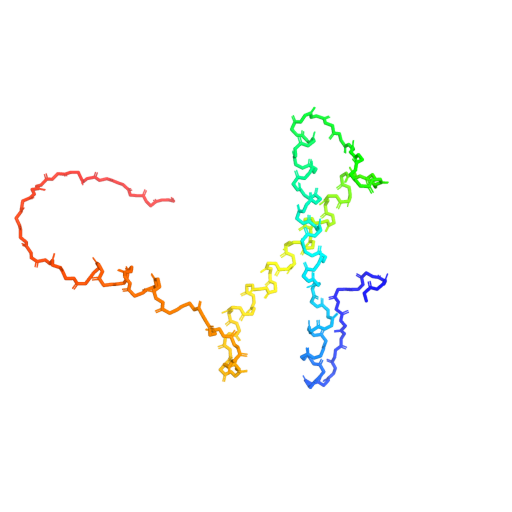ER A 1 90 ? -1.260 -11.310 -23.232 1.00 37.75 90 SER A N 1
ATOM 650 C CA . SER A 1 90 ? -1.794 -12.633 -22.831 1.00 37.75 90 SER A CA 1
ATOM 651 C C . SER A 1 90 ? -1.930 -12.616 -21.305 1.00 37.75 90 SER A C 1
ATOM 653 O O . SER A 1 90 ? -0.966 -12.803 -20.586 1.00 37.75 90 SER A O 1
ATOM 655 N N . SER A 1 91 ? -3.063 -12.251 -20.715 1.00 35.66 91 SER A N 1
ATOM 656 C CA . SER A 1 91 ? -4.299 -13.026 -20.764 1.00 35.66 91 SER A CA 1
ATOM 657 C C . SER A 1 91 ? -5.459 -12.198 -20.194 1.00 35.66 91 SER A C 1
ATOM 659 O O . SER A 1 91 ? -5.564 -12.002 -18.986 1.00 35.66 91 SER A O 1
ATOM 661 N N . ALA A 1 92 ? -6.353 -11.749 -21.072 1.00 35.56 92 ALA A N 1
ATOM 662 C CA . ALA A 1 92 ? -7.689 -11.271 -20.722 1.00 35.56 92 ALA A CA 1
ATOM 663 C C . ALA A 1 92 ? -8.704 -11.976 -21.632 1.00 35.56 92 ALA A C 1
ATOM 665 O O . ALA A 1 92 ? -9.465 -11.359 -22.373 1.00 35.56 92 ALA A O 1
ATOM 666 N N . SER A 1 93 ? -8.670 -13.307 -21.618 1.00 36.09 93 SER A N 1
ATOM 667 C CA . SER A 1 93 ? -9.659 -14.139 -22.296 1.00 36.09 93 SER A CA 1
ATOM 668 C C . SER A 1 93 ? -10.845 -14.365 -21.362 1.00 36.09 93 SER A C 1
ATOM 670 O O . SER A 1 93 ? -10.951 -15.450 -20.810 1.00 36.09 93 SER A O 1
ATOM 672 N N . SER A 1 94 ? -11.689 -13.342 -21.155 1.00 38.75 94 SER A N 1
ATOM 673 C CA . SER A 1 94 ? -13.117 -13.505 -20.793 1.00 38.75 94 SER A CA 1
ATOM 674 C C . SER A 1 94 ? -13.855 -12.180 -20.506 1.00 38.75 94 SER A C 1
ATOM 676 O O . SER A 1 94 ? -14.554 -12.098 -19.505 1.00 38.75 94 SER A O 1
ATOM 678 N N . MET A 1 95 ? -13.747 -11.123 -21.320 1.00 43.12 95 MET A N 1
ATOM 679 C CA . MET A 1 95 ? -14.661 -9.962 -21.192 1.00 43.12 95 MET A CA 1
ATOM 680 C C . MET A 1 95 ? -14.896 -9.273 -22.544 1.00 43.12 95 MET A C 1
ATOM 682 O O . MET A 1 95 ? -14.545 -8.116 -22.744 1.00 43.12 95 MET A O 1
ATOM 686 N N . SER A 1 96 ? -15.456 -9.999 -23.512 1.00 48.88 96 SER A N 1
ATOM 687 C CA . SER A 1 96 ? -15.701 -9.489 -24.872 1.00 48.88 96 SER A CA 1
ATOM 688 C C . SER A 1 96 ? -17.182 -9.327 -25.245 1.00 48.88 96 SER A C 1
ATOM 690 O O . SER A 1 96 ? -17.464 -8.925 -26.370 1.00 48.88 96 SER A O 1
ATOM 692 N N . ALA A 1 97 ? -18.131 -9.558 -24.327 1.00 45.03 97 ALA A N 1
ATOM 693 C CA . ALA A 1 97 ? -19.564 -9.422 -24.627 1.00 45.03 97 ALA A CA 1
ATOM 694 C C . ALA A 1 97 ? -20.206 -8.111 -24.118 1.00 45.03 97 ALA A C 1
ATOM 696 O O . ALA A 1 97 ? -21.026 -7.530 -24.825 1.00 45.03 97 ALA A O 1
ATOM 697 N N . ASP A 1 98 ? -19.798 -7.581 -22.959 1.00 44.69 98 ASP A N 1
ATOM 698 C CA . ASP A 1 98 ? -20.517 -6.455 -22.326 1.00 44.69 98 ASP A CA 1
ATOM 699 C C . ASP A 1 98 ? -20.157 -5.060 -22.864 1.00 44.69 98 ASP A C 1
ATOM 701 O O . ASP A 1 98 ? -20.927 -4.114 -22.715 1.00 44.69 98 ASP A O 1
ATOM 705 N N . LEU A 1 99 ? -19.008 -4.896 -23.526 1.00 44.19 99 LEU A N 1
ATOM 706 C CA . LEU A 1 99 ? -18.558 -3.576 -24.000 1.00 44.19 99 LEU A CA 1
ATOM 707 C C . LEU A 1 99 ? -19.034 -3.224 -25.419 1.00 44.19 99 LEU A C 1
ATOM 709 O O . LEU A 1 99 ? -18.921 -2.064 -25.827 1.00 44.19 99 LEU A O 1
ATOM 713 N N . LEU A 1 100 ? -19.584 -4.186 -26.170 1.00 46.62 100 LEU A N 1
ATOM 714 C CA . LEU A 1 100 ? -20.093 -3.938 -27.525 1.00 46.62 100 LEU A CA 1
ATOM 715 C C . LEU A 1 100 ? -21.496 -3.305 -27.514 1.00 46.62 100 LEU A C 1
ATOM 717 O O . LEU A 1 100 ? -21.805 -2.486 -28.379 1.00 46.62 100 LEU A O 1
ATOM 721 N N . SER A 1 101 ? -22.320 -3.616 -26.508 1.00 48.78 101 SER A N 1
ATOM 722 C CA . SER A 1 101 ? -23.675 -3.066 -26.358 1.00 48.78 101 SER A CA 1
ATOM 723 C C . SER A 1 101 ? -23.661 -1.579 -25.979 1.00 48.78 101 SER A C 1
ATOM 725 O O . SER A 1 101 ? -24.443 -0.793 -26.513 1.00 48.78 101 SER A O 1
ATOM 727 N N . ALA A 1 102 ? -22.709 -1.151 -25.144 1.00 47.00 102 ALA A N 1
ATOM 728 C CA . ALA A 1 102 ? -22.609 0.239 -24.692 1.00 47.00 102 ALA A CA 1
ATOM 729 C C . ALA A 1 102 ? -22.104 1.219 -25.772 1.00 47.00 102 ALA A C 1
ATOM 731 O O . ALA A 1 102 ? -22.343 2.424 -25.678 1.00 47.00 102 ALA A O 1
ATOM 732 N N . ARG A 1 103 ? -21.408 0.730 -26.808 1.00 46.34 103 ARG A N 1
ATOM 733 C CA . ARG A 1 103 ? -20.802 1.582 -27.849 1.00 46.34 103 ARG A CA 1
ATOM 734 C C . ARG A 1 103 ? -21.706 1.782 -29.068 1.00 46.34 103 ARG A C 1
ATOM 736 O O . ARG A 1 103 ? -21.633 2.836 -29.694 1.00 46.34 103 ARG A O 1
ATOM 743 N N . LEU A 1 104 ? -22.589 0.823 -29.361 1.00 44.25 104 LEU A N 1
ATOM 744 C CA . LEU A 1 104 ? -23.506 0.882 -30.507 1.00 44.25 104 LEU A CA 1
ATOM 745 C C . LEU A 1 104 ? -24.737 1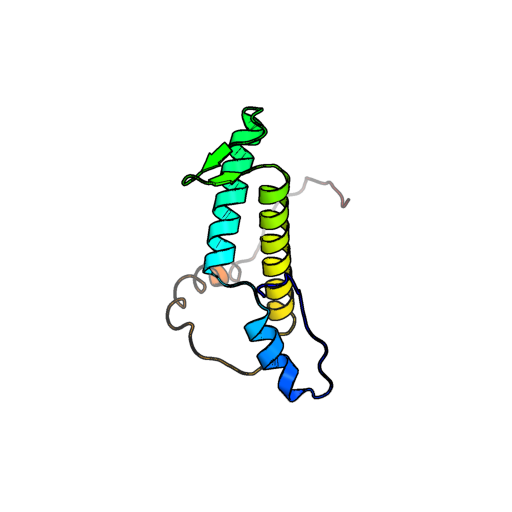.773 -30.267 1.00 44.25 104 LEU A C 1
ATOM 747 O O . LEU A 1 104 ? -25.293 2.317 -31.216 1.00 44.25 104 LEU A O 1
ATOM 751 N N . ALA A 1 105 ? -25.119 2.009 -29.007 1.00 49.97 105 ALA A N 1
ATOM 752 C CA . ALA A 1 105 ? -26.238 2.894 -28.664 1.00 49.97 105 ALA A CA 1
ATOM 753 C C . ALA A 1 105 ? -25.952 4.392 -28.909 1.00 49.97 105 ALA A C 1
ATOM 755 O O . ALA A 1 105 ? -26.850 5.221 -28.786 1.00 49.97 105 ALA A O 1
ATOM 756 N N . ARG A 1 106 ? -24.709 4.764 -29.249 1.00 51.28 106 ARG A N 1
ATOM 757 C CA . ARG A 1 106 ? -24.285 6.167 -29.386 1.00 51.28 106 ARG A CA 1
ATOM 758 C C . ARG A 1 106 ? -24.121 6.654 -30.828 1.00 51.28 106 ARG A C 1
ATOM 760 O O . ARG A 1 106 ? -23.821 7.830 -31.007 1.00 51.28 106 ARG A O 1
ATOM 767 N N . SER A 1 107 ? -24.292 5.796 -31.840 1.00 41.81 107 SER A N 1
ATOM 768 C CA . SER A 1 107 ? -23.920 6.132 -33.225 1.00 41.81 107 SER A CA 1
ATOM 769 C C . SER A 1 107 ? -25.046 6.151 -34.258 1.00 41.81 107 SER A C 1
ATOM 771 O O . SER A 1 107 ? -24.747 6.399 -35.422 1.00 41.81 107 SER A O 1
ATOM 773 N N . MET A 1 108 ? -26.317 5.920 -33.911 1.00 46.19 108 MET A N 1
ATOM 774 C CA . MET A 1 108 ? -27.391 5.924 -34.919 1.00 46.19 108 MET A CA 1
ATOM 775 C C . MET A 1 108 ? -28.711 6.500 -34.386 1.00 46.19 108 MET A C 1
ATOM 777 O O . MET A 1 108 ? -29.570 5.753 -33.945 1.00 46.19 108 MET A O 1
ATOM 781 N N . SER A 1 109 ? -28.862 7.829 -34.427 1.00 38.28 109 SER A N 1
ATOM 782 C CA . SER A 1 109 ? -29.961 8.516 -35.141 1.00 38.28 109 SER A CA 1
ATOM 783 C C . SER A 1 109 ? -30.044 9.998 -34.734 1.00 38.28 109 SER A C 1
ATOM 785 O O . SER A 1 109 ? -30.562 10.354 -33.679 1.00 38.28 109 SER A O 1
ATOM 787 N N . LEU A 1 110 ? -29.557 10.875 -35.607 1.00 46.78 110 LEU A N 1
ATOM 788 C CA . LEU A 1 110 ? -30.201 12.168 -35.877 1.00 46.78 110 LEU A CA 1
ATOM 789 C C . LEU A 1 110 ? -31.178 11.930 -37.061 1.00 46.78 110 LEU A C 1
ATOM 791 O O . LEU A 1 110 ? -30.969 10.925 -37.749 1.00 46.78 110 LEU A O 1
ATOM 795 N N . PRO A 1 111 ? -32.168 12.797 -37.390 1.00 46.56 111 PRO A N 1
ATOM 796 C CA . PRO A 1 111 ? -32.264 14.210 -37.009 1.00 46.56 111 PRO A CA 1
ATOM 797 C C . PRO A 1 111 ? -33.702 14.751 -36.724 1.00 46.56 111 PRO A C 1
ATOM 799 O O . PRO A 1 111 ? -34.698 14.058 -36.888 1.00 46.56 111 PRO A O 1
ATOM 802 N N . LEU A 1 112 ? -33.751 16.059 -36.417 1.00 38.16 112 LEU A N 1
ATOM 803 C CA . LEU A 1 112 ? -34.836 17.041 -36.637 1.00 38.16 112 LEU A CA 1
ATOM 804 C C . LEU A 1 112 ? -35.896 17.311 -35.546 1.00 38.16 112 LEU A C 1
ATOM 806 O O . LEU A 1 112 ? -36.611 16.432 -35.087 1.00 38.16 112 LEU A O 1
ATOM 810 N N . SER A 1 113 ? -36.072 18.630 -35.347 1.00 36.25 113 SER A N 1
ATOM 811 C CA . SER A 1 113 ? -37.259 19.377 -34.894 1.00 36.25 113 SER A CA 1
ATOM 812 C C . SER A 1 113 ? -37.392 19.738 -33.404 1.00 36.25 113 SER A C 1
ATOM 814 O O . SER A 1 113 ? -37.764 18.897 -32.599 1.00 36.25 113 SER A O 1
ATOM 816 N N . PHE A 1 114 ? -37.274 21.057 -33.144 1.00 36.25 114 PHE A N 1
ATOM 817 C CA . PHE A 1 114 ? -37.892 21.847 -32.055 1.00 36.25 114 PHE A CA 1
ATOM 818 C C . PHE A 1 114 ? -37.458 21.482 -30.612 1.00 36.25 114 PHE A C 1
ATOM 820 O O . PHE A 1 114 ? -37.457 20.333 -30.215 1.00 36.25 114 PHE A O 1
ATOM 827 N N . ASN A 1 115 ? -37.105 22.394 -29.707 1.00 34.91 115 ASN A N 1
ATOM 828 C CA . ASN A 1 115 ? -37.571 23.758 -29.523 1.00 34.91 115 ASN A CA 1
ATOM 829 C C . ASN A 1 115 ? -36.555 24.561 -28.682 1.00 34.91 115 ASN A C 1
ATOM 831 O O . ASN A 1 115 ? -35.702 24.001 -27.998 1.00 34.91 115 ASN A O 1
ATOM 835 N N . SER A 1 116 ? -36.681 25.881 -28.764 1.00 43.81 116 SER A N 1
ATOM 836 C CA . SER A 1 116 ? -35.857 26.901 -28.114 1.00 43.81 116 SER A CA 1
ATOM 837 C C . SER A 1 116 ? -35.959 26.879 -26.577 1.00 43.81 116 SER A C 1
ATOM 839 O O . SER A 1 116 ? -36.981 26.457 -26.041 1.00 43.81 116 SER A O 1
ATOM 841 N N . SER A 1 117 ? -34.950 27.466 -25.915 1.00 42.59 117 SER A N 1
ATOM 842 C CA . SER A 1 117 ? -34.853 27.887 -24.496 1.00 42.59 117 SER A CA 1
ATOM 843 C C . SER A 1 117 ? -34.071 26.994 -23.509 1.00 42.59 117 SER A C 1
ATOM 845 O O . SER A 1 117 ? -34.166 25.776 -23.530 1.00 42.59 117 SER A O 1
ATOM 847 N N . ILE A 1 118 ? -33.342 27.678 -22.605 1.00 41.28 118 ILE A N 1
ATOM 848 C CA . ILE A 1 118 ? -32.430 27.207 -21.533 1.00 41.28 118 ILE A CA 1
ATOM 849 C C . ILE A 1 118 ? -31.000 26.952 -22.058 1.00 41.28 118 ILE A C 1
ATOM 851 O O . ILE A 1 118 ? -30.658 25.856 -22.474 1.00 41.28 118 ILE A O 1
ATOM 855 N N . LEU A 1 119 ? -30.125 27.943 -22.261 1.00 36.34 119 LEU A N 1
ATOM 856 C CA . LEU A 1 119 ? -29.616 29.011 -21.381 1.00 36.34 119 LEU A CA 1
ATOM 857 C C . LEU A 1 119 ? -28.925 28.510 -20.093 1.00 36.34 119 LEU A C 1
ATOM 859 O O . LEU A 1 119 ? -29.583 27.941 -19.230 1.00 36.34 119 LEU A O 1
ATOM 863 N N . ALA A 1 120 ? -27.643 28.897 -19.960 1.00 34.97 120 ALA A N 1
ATOM 864 C CA . ALA A 1 120 ? -26.815 28.961 -18.739 1.00 34.97 120 ALA A CA 1
ATOM 865 C C . ALA A 1 120 ? -26.334 27.604 -18.159 1.00 34.97 120 ALA A C 1
ATOM 867 O O . ALA A 1 120 ? -27.078 26.641 -18.136 1.00 34.97 120 ALA A O 1
ATOM 868 N N . ALA A 1 121 ? -25.115 27.396 -17.649 1.00 33.12 121 ALA A N 1
ATOM 869 C CA . ALA A 1 121 ? -23.951 28.225 -17.325 1.00 33.12 121 ALA A CA 1
ATOM 870 C C . ALA A 1 121 ? -22.725 27.273 -17.196 1.00 33.12 121 ALA A C 1
ATOM 872 O O . ALA A 1 121 ? -22.875 26.146 -16.739 1.00 33.12 121 ALA A O 1
ATOM 873 N N . LYS A 1 122 ? -21.550 27.624 -17.747 1.00 31.05 122 LYS A N 1
ATOM 874 C CA . LYS A 1 122 ? -20.365 28.133 -17.009 1.00 31.05 122 LYS A CA 1
ATOM 875 C C . LYS A 1 122 ? -19.796 27.091 -16.016 1.00 31.05 122 LYS A C 1
ATOM 877 O O . LYS A 1 122 ? -20.363 26.890 -14.956 1.00 31.05 122 LYS A O 1
ATOM 882 N N . ALA A 1 123 ? -18.781 26.298 -16.365 1.00 34.50 123 ALA A N 1
ATOM 883 C CA . ALA A 1 123 ? -17.360 26.679 -16.402 1.00 34.50 123 ALA A CA 1
ATOM 884 C C . ALA A 1 123 ? -16.915 27.455 -15.150 1.00 34.50 123 ALA A C 1
ATOM 886 O O . ALA A 1 123 ? -16.878 28.681 -15.194 1.00 34.50 123 ALA A O 1
ATOM 887 N N . ILE A 1 124 ? -16.610 26.722 -14.075 1.00 37.75 124 ILE A N 1
ATOM 888 C CA . ILE A 1 124 ? -15.513 26.893 -13.101 1.00 37.75 124 ILE A CA 1
ATOM 889 C C . ILE A 1 124 ? -15.247 25.493 -12.539 1.00 37.75 124 ILE A C 1
ATOM 891 O O . ILE A 1 124 ? -16.245 24.790 -12.260 1.00 37.75 124 ILE A O 1
#

Radius of gyration: 23.65 Å; chains: 1; bounding box: 61×43×56 Å

pLDDT: mean 72.08, std 22.34, range [31.05, 93.81]

Secondary structure (DSSP, 8-state):
-TT-------SSGGGHHHHHHHHSPPHHHHHHHHHHHHHHHHHHHTT-S-EEETTEEE-HHHHHHHHHHHHHHHHHHHHHHHS--S------TT--SHHHHHHHTTSS----------------

Foldseek 3Di:
DVVPDQFDDDDDPVCVVVRCVVNADDPVLLVVLVVLLVVCVVCVVVVHQWDQDPNDIRHPVNNVVSVVNNVVNVVVVVVCVVVPDDDDDDDPPDDDPPPVVVPVVPPDDDDDDDDDDDDDDDDD

Sequence (124 aa):
RRFGFEGASCIHPSVVPLLNEEMSPSPEGVSRAGGIVDAYGKAKQEGIGAIAVDGMMIDVPVAERAKALLRRHAAIRARDAKSGDSSSSSSASSMSADLLSARLARSMSLPLSFNSSILAAKAI